Protein AF-A0A2T2RW40-F1 (afdb_monomer_lite)

Foldseek 3Di:
DPQPQPPVPVPPPPPPDDPPDAQWGWRDDDPWIWIFHLVVTDTPDTDPDDPVVVVVVSVVCVVCSVVSVVVSCVVSVD

Structure (mmCIF, N/CA/C/O backbone):
data_AF-A0A2T2RW40-F1
#
_entry.id   AF-A0A2T2RW40-F1
#
loop_
_atom_site.group_PDB
_atom_site.id
_atom_site.type_symbol
_atom_site.label_atom_id
_atom_site.label_alt_id
_atom_site.label_comp_id
_atom_site.label_asym_id
_atom_site.label_entity_id
_atom_site.label_seq_id
_atom_site.pdbx_PDB_ins_code
_atom_site.Cartn_x
_atom_site.Cartn_y
_atom_site.Cartn_z
_atom_site.occupancy
_atom_site.B_iso_or_equiv
_atom_site.auth_seq_id
_atom_site.auth_comp_id
_atom_site.auth_asym_id
_atom_site.auth_atom_id
_atom_site.pdbx_PDB_model_num
ATOM 1 N N . MET A 1 1 ? -14.809 -11.219 9.562 1.00 39.53 1 MET A N 1
ATOM 2 C CA . MET A 1 1 ? -14.434 -9.849 9.154 1.00 39.53 1 MET A CA 1
ATOM 3 C C . MET A 1 1 ? -13.889 -9.928 7.733 1.00 39.53 1 MET A C 1
ATOM 5 O O . MET A 1 1 ? -12.734 -10.274 7.553 1.00 39.53 1 MET A O 1
ATOM 9 N N . ARG A 1 2 ? -14.739 -9.765 6.707 1.00 39.19 2 ARG A N 1
ATOM 10 C CA . ARG A 1 2 ? -14.270 -9.772 5.313 1.00 39.19 2 ARG A CA 1
ATOM 11 C C . ARG A 1 2 ? -13.694 -8.391 5.043 1.00 39.19 2 ARG A C 1
ATOM 13 O O . ARG A 1 2 ? -14.440 -7.447 4.791 1.00 39.19 2 ARG A O 1
ATOM 20 N N . LEU A 1 3 ? -12.376 -8.273 5.174 1.00 41.28 3 LEU A N 1
ATOM 21 C CA . LEU A 1 3 ? -11.655 -7.167 4.575 1.00 41.28 3 LEU A CA 1
ATOM 22 C C . LEU A 1 3 ? -11.829 -7.367 3.073 1.00 41.28 3 LEU A C 1
ATOM 24 O O . LEU A 1 3 ? -11.151 -8.178 2.450 1.00 41.28 3 LEU A O 1
ATOM 28 N N . PHE A 1 4 ? -12.844 -6.730 2.500 1.00 40.56 4 PHE A N 1
ATOM 29 C CA . PHE A 1 4 ? -12.881 -6.624 1.063 1.00 40.56 4 PHE A CA 1
ATOM 30 C C . PHE A 1 4 ? -11.740 -5.668 0.740 1.00 40.56 4 PHE A C 1
ATOM 32 O O . PHE A 1 4 ? -11.914 -4.450 0.836 1.00 40.56 4 PHE A O 1
ATOM 39 N N . ILE A 1 5 ? -10.575 -6.220 0.376 1.00 46.03 5 ILE A N 1
ATOM 40 C CA . ILE A 1 5 ? -9.630 -5.530 -0.504 1.00 46.03 5 ILE A CA 1
ATOM 41 C C . ILE A 1 5 ? -10.414 -5.364 -1.790 1.00 46.03 5 ILE A C 1
ATOM 43 O O . ILE A 1 5 ? -10.384 -6.154 -2.728 1.00 46.03 5 ILE A O 1
ATOM 47 N N . THR A 1 6 ? -11.293 -4.381 -1.744 1.00 39.62 6 THR A N 1
ATOM 48 C CA . THR A 1 6 ? -11.976 -3.935 -2.903 1.00 39.62 6 THR A CA 1
ATOM 49 C C . THR A 1 6 ? -10.876 -3.253 -3.677 1.00 39.62 6 THR A C 1
ATOM 51 O O . THR A 1 6 ? -10.584 -2.083 -3.459 1.00 39.62 6 THR A O 1
ATOM 54 N N . CYS A 1 7 ? -10.340 -3.967 -4.659 1.00 40.75 7 CYS A N 1
ATOM 55 C CA . CYS A 1 7 ? -9.912 -3.344 -5.898 1.00 40.75 7 CYS A CA 1
ATOM 56 C C . CYS A 1 7 ? -11.160 -2.705 -6.568 1.00 40.75 7 CYS A C 1
ATOM 58 O O . CYS A 1 7 ? -11.475 -2.947 -7.723 1.00 40.75 7 CYS A O 1
ATOM 60 N N . LYS A 1 8 ? -11.972 -1.926 -5.823 1.00 31.98 8 LYS A N 1
ATOM 61 C CA . LYS A 1 8 ? -13.146 -1.187 -6.309 1.00 31.98 8 LYS A CA 1
ATOM 62 C C . LYS A 1 8 ? -12.685 0.093 -6.985 1.00 31.98 8 LYS A C 1
ATOM 64 O O . LYS A 1 8 ? -13.347 1.106 -6.850 1.00 31.98 8 LYS A O 1
ATOM 69 N N . TYR A 1 9 ? -11.568 0.052 -7.696 1.00 37.28 9 TYR A N 1
ATOM 70 C CA . TYR A 1 9 ? -11.198 1.096 -8.634 1.00 37.28 9 TYR A CA 1
ATOM 71 C C . TYR A 1 9 ? -10.434 0.490 -9.819 1.00 37.28 9 TYR A C 1
ATOM 73 O O . TYR A 1 9 ? -9.426 1.027 -10.244 1.00 37.28 9 TYR A O 1
ATOM 81 N N . PHE A 1 10 ? -11.011 -0.534 -10.461 1.00 36.09 10 PHE A N 1
ATOM 82 C CA . PHE A 1 10 ? -11.122 -0.478 -11.927 1.00 36.09 10 PHE A CA 1
ATOM 83 C C . PHE A 1 10 ? -12.234 0.534 -12.262 1.00 36.09 10 PHE A C 1
ATOM 85 O O . PHE A 1 10 ? -13.338 0.202 -12.679 1.00 36.09 10 PHE A O 1
ATOM 92 N N . ALA A 1 11 ? -12.003 1.787 -11.885 1.00 33.53 11 ALA A N 1
ATOM 93 C CA . ALA A 1 11 ? -12.871 2.918 -12.149 1.00 33.53 11 ALA A CA 1
ATOM 94 C C . ALA A 1 11 ? -11.947 4.125 -12.190 1.00 33.53 11 ALA A C 1
ATOM 96 O O . ALA A 1 11 ? -11.718 4.805 -11.188 1.00 33.53 11 ALA A O 1
ATOM 97 N N . ALA A 1 12 ? -11.383 4.319 -13.378 1.00 34.31 12 ALA A N 1
ATOM 98 C CA . ALA A 1 12 ? -10.734 5.534 -13.807 1.00 34.31 12 ALA A CA 1
ATOM 99 C C . ALA A 1 12 ? -11.708 6.715 -13.648 1.00 34.31 12 ALA A C 1
ATOM 101 O O . ALA A 1 12 ? -12.367 7.141 -14.588 1.00 34.31 12 ALA A O 1
ATOM 102 N N . HIS A 1 13 ? -11.790 7.280 -12.448 1.00 36.41 13 HIS A N 1
ATOM 103 C CA . HIS A 1 13 ? -11.925 8.724 -12.325 1.00 36.41 13 HIS A CA 1
ATOM 104 C C . HIS A 1 13 ? -10.522 9.282 -12.091 1.00 36.41 13 HIS A C 1
ATOM 106 O O . HIS A 1 13 ? -10.208 9.860 -11.053 1.00 36.41 13 HIS A O 1
ATOM 112 N N . CYS A 1 14 ? -9.654 9.012 -13.071 1.00 33.31 14 CYS A N 1
ATOM 113 C CA . CYS A 1 14 ? -8.397 9.714 -13.245 1.00 33.31 14 CYS A CA 1
ATOM 114 C C . CYS A 1 14 ? -8.770 11.152 -13.598 1.00 33.31 14 CYS A C 1
ATOM 116 O O . CYS A 1 14 ? -9.041 11.465 -14.756 1.00 33.31 14 CYS A O 1
ATOM 118 N N . CYS A 1 15 ? -8.812 12.036 -12.604 1.00 31.06 15 CYS A N 1
ATOM 119 C CA . CYS A 1 15 ? -8.628 13.447 -12.892 1.00 31.06 15 CYS A CA 1
ATOM 120 C C . CYS A 1 15 ? -7.247 13.570 -13.544 1.00 31.06 15 CYS A C 1
ATOM 122 O O . CYS A 1 15 ? -6.230 13.352 -12.889 1.00 31.06 15 CYS A O 1
ATOM 124 N N . SER A 1 16 ? -7.240 13.828 -14.853 1.00 37.94 16 SER A N 1
ATOM 125 C CA . SER A 1 16 ? -6.077 14.174 -15.667 1.00 37.94 16 SER A CA 1
ATOM 126 C C . SER A 1 16 ? -5.054 14.971 -14.865 1.00 37.94 16 SER A C 1
ATOM 128 O O . SER A 1 16 ? -5.361 16.122 -14.568 1.00 37.94 16 SER A O 1
ATOM 130 N N . SER A 1 17 ? -3.881 14.405 -14.523 1.00 40.31 17 SER A N 1
ATOM 131 C CA . SER A 1 17 ? -2.632 15.181 -14.330 1.00 40.31 17 SER A CA 1
ATOM 132 C C . SER A 1 17 ? -1.345 14.420 -13.967 1.00 40.31 17 SER A C 1
ATOM 134 O O . SER A 1 17 ? -0.327 15.096 -13.933 1.00 40.31 17 SER A O 1
ATOM 136 N N . ASN A 1 18 ? -1.278 13.101 -13.715 1.00 45.00 18 AS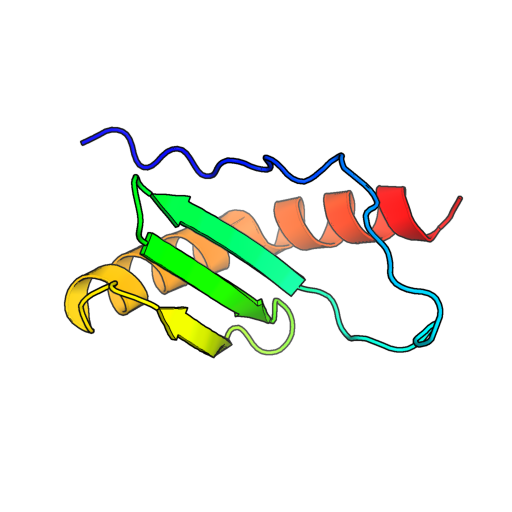N A N 1
ATOM 137 C CA . ASN A 1 18 ? 0.011 12.550 -13.242 1.00 45.00 18 ASN A CA 1
ATOM 138 C C . ASN A 1 18 ? 0.400 11.171 -13.806 1.00 45.00 18 ASN A C 1
ATOM 140 O O . ASN A 1 18 ? 0.193 10.134 -13.189 1.00 45.00 18 ASN A O 1
ATOM 144 N N . ARG A 1 19 ? 1.061 11.177 -14.973 1.00 51.12 19 ARG A N 1
ATOM 145 C CA . ARG A 1 19 ? 1.828 10.046 -15.545 1.00 51.12 19 ARG A CA 1
ATOM 146 C C . ARG A 1 19 ? 3.125 9.758 -14.753 1.00 51.12 19 ARG A C 1
ATOM 148 O O . ARG A 1 19 ? 4.190 9.603 -15.337 1.00 51.12 19 ARG A O 1
ATOM 155 N N . GLY A 1 20 ? 3.066 9.771 -13.424 1.00 59.53 20 GLY A N 1
ATOM 156 C CA . GLY A 1 20 ? 4.261 9.682 -12.576 1.00 59.53 20 GLY A CA 1
ATOM 157 C C . GLY A 1 20 ? 3.988 9.385 -11.107 1.00 59.53 20 GLY A C 1
ATOM 158 O O . G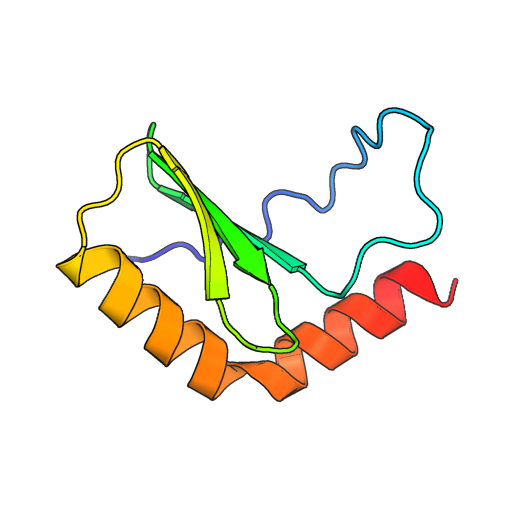LY A 1 20 ? 4.863 9.613 -10.277 1.00 59.53 20 GLY A O 1
ATOM 159 N N . GLU A 1 21 ? 2.784 8.925 -10.755 1.00 69.88 21 GLU A N 1
ATOM 160 C CA . GLU A 1 21 ? 2.553 8.441 -9.394 1.00 69.88 21 GLU A CA 1
ATOM 161 C C . GLU A 1 21 ? 3.171 7.047 -9.218 1.00 69.88 21 GLU A C 1
ATOM 163 O O . GLU A 1 21 ? 2.991 6.195 -10.092 1.00 69.88 21 GLU A O 1
ATOM 168 N N . PRO A 1 22 ? 3.869 6.793 -8.096 1.00 82.38 22 PRO A N 1
ATOM 169 C CA . PRO A 1 22 ? 4.347 5.458 -7.777 1.00 82.38 22 PRO A CA 1
ATOM 170 C C . PRO A 1 22 ? 3.187 4.472 -7.588 1.00 82.38 22 PRO A C 1
ATOM 172 O O . PRO A 1 22 ? 2.017 4.849 -7.428 1.00 82.38 22 PRO A O 1
ATOM 175 N N . ALA A 1 23 ? 3.519 3.183 -7.603 1.00 86.25 23 ALA A N 1
ATOM 176 C CA . ALA A 1 23 ? 2.531 2.127 -7.468 1.00 86.25 23 ALA A CA 1
ATOM 177 C C . ALA A 1 23 ? 1.769 2.244 -6.144 1.00 86.25 23 ALA A C 1
ATOM 179 O O . ALA A 1 23 ? 2.372 2.363 -5.076 1.00 86.25 23 ALA A O 1
ATOM 180 N N . HIS A 1 24 ? 0.437 2.245 -6.211 1.00 88.19 24 HIS A N 1
ATOM 181 C CA . HIS A 1 24 ? -0.419 2.448 -5.045 1.00 88.19 24 HIS A CA 1
ATOM 182 C C . HIS A 1 24 ? -1.750 1.716 -5.156 1.00 88.19 24 HIS A C 1
ATOM 184 O O . HIS A 1 24 ? -2.219 1.387 -6.244 1.00 88.19 24 HIS A O 1
ATOM 190 N N . ILE A 1 25 ? -2.385 1.514 -4.003 1.00 85.56 25 ILE A N 1
ATOM 191 C CA . ILE A 1 25 ? -3.711 0.911 -3.880 1.00 85.56 25 ILE A CA 1
ATOM 192 C C . ILE A 1 25 ? -4.604 1.732 -2.953 1.00 85.56 25 ILE A C 1
ATOM 194 O O . ILE A 1 25 ? -4.137 2.407 -2.031 1.00 85.56 25 ILE A O 1
ATOM 198 N N . HIS A 1 26 ? -5.916 1.622 -3.153 1.00 85.25 26 HIS A N 1
ATOM 199 C CA . HIS A 1 26 ? -6.919 2.142 -2.229 1.00 85.25 26 HIS A CA 1
ATOM 200 C C . HIS A 1 26 ? -7.612 0.994 -1.497 1.00 85.25 26 HIS A C 1
ATOM 202 O O . HIS A 1 26 ? -8.185 0.102 -2.117 1.00 85.25 26 HIS A O 1
ATOM 208 N N . VAL A 1 27 ? -7.619 1.051 -0.170 1.00 85.19 27 VAL A N 1
ATOM 209 C CA . VAL A 1 27 ? -8.336 0.116 0.697 1.00 85.19 27 VAL A CA 1
ATOM 210 C C . VAL A 1 27 ? -9.586 0.810 1.217 1.00 85.19 27 VAL A C 1
ATOM 212 O O . VAL A 1 27 ? -9.508 1.858 1.855 1.00 85.19 27 VAL A O 1
ATOM 215 N N . LYS A 1 28 ? -10.761 0.244 0.935 1.00 84.12 28 LYS A N 1
ATOM 216 C CA . LYS A 1 28 ? -12.053 0.821 1.324 1.00 84.12 28 LYS A CA 1
ATOM 217 C C . LYS A 1 28 ? -12.874 -0.160 2.152 1.00 84.12 28 LYS A C 1
ATOM 219 O O . LYS A 1 28 ? -13.095 -1.295 1.735 1.00 84.12 28 LYS A O 1
ATOM 224 N N . ARG A 1 29 ? -13.387 0.315 3.289 1.00 83.31 29 ARG A N 1
ATOM 225 C CA . ARG A 1 29 ? -14.284 -0.423 4.189 1.00 83.31 29 ARG A CA 1
ATOM 226 C C . ARG A 1 29 ? -15.400 0.492 4.680 1.00 83.31 29 ARG A C 1
ATOM 228 O O . ARG A 1 29 ? -15.143 1.434 5.418 1.00 83.31 29 ARG A O 1
ATOM 235 N N . ASP A 1 30 ? -16.642 0.217 4.296 1.00 85.81 30 ASP A N 1
ATOM 236 C CA . ASP A 1 30 ? -17.800 1.058 4.634 1.00 85.81 30 ASP A CA 1
ATOM 237 C C . ASP A 1 30 ? -17.583 2.532 4.225 1.00 85.81 30 ASP A C 1
ATOM 239 O O . ASP A 1 30 ? -17.486 2.845 3.034 1.00 85.81 30 ASP A O 1
ATOM 243 N N . ARG A 1 31 ? -17.481 3.438 5.209 1.00 85.62 31 ARG A N 1
ATOM 244 C C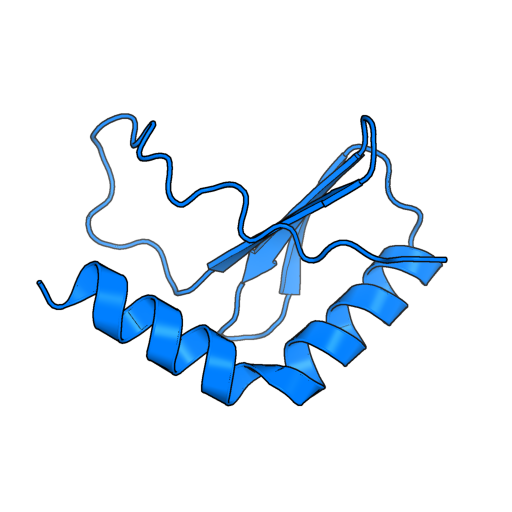A . ARG A 1 31 ? -17.169 4.869 5.037 1.00 85.62 31 ARG A CA 1
ATOM 245 C C . ARG A 1 31 ? -15.674 5.191 5.176 1.00 85.62 31 ARG A C 1
ATOM 247 O O . ARG A 1 31 ? -15.299 6.356 5.081 1.00 85.62 31 ARG A O 1
ATOM 254 N N . GLN A 1 32 ? -14.843 4.180 5.407 1.00 86.62 32 GLN A N 1
ATOM 255 C CA . GLN A 1 32 ? -13.410 4.303 5.645 1.00 86.62 32 GLN A CA 1
ATOM 256 C C . GLN A 1 32 ? -12.631 4.065 4.352 1.00 86.62 32 GLN A C 1
ATOM 258 O O . GLN A 1 32 ? -12.968 3.173 3.567 1.00 86.62 32 GLN A O 1
ATOM 263 N N . ILE A 1 33 ? -11.598 4.873 4.121 1.00 88.69 33 ILE A N 1
ATOM 264 C CA . ILE A 1 33 ? -10.749 4.812 2.927 1.00 88.69 33 ILE A CA 1
ATOM 265 C C . ILE A 1 33 ? -9.299 5.053 3.341 1.00 88.69 33 ILE A C 1
ATOM 267 O O . ILE A 1 33 ? -9.015 6.030 4.029 1.00 88.69 33 ILE A O 1
ATOM 271 N N . ALA A 1 34 ? -8.386 4.208 2.877 1.00 90.06 34 ALA A N 1
ATOM 272 C CA . ALA A 1 34 ? -6.952 4.395 3.010 1.00 90.06 34 ALA A CA 1
ATOM 273 C C . ALA A 1 34 ? -6.261 4.261 1.647 1.00 90.06 34 ALA A C 1
ATOM 275 O O . ALA A 1 34 ? -6.694 3.469 0.815 1.00 90.06 34 ALA A O 1
ATOM 276 N N . LYS A 1 35 ? -5.198 5.033 1.421 1.00 89.44 35 LYS A N 1
ATOM 277 C CA . LYS A 1 35 ? -4.296 4.912 0.270 1.00 89.44 35 LYS A CA 1
ATOM 278 C C . LYS A 1 35 ? -2.944 4.419 0.766 1.00 89.44 35 LYS A C 1
ATOM 280 O O . LYS A 1 35 ? -2.391 5.006 1.696 1.00 89.44 35 LYS A O 1
ATOM 285 N N . PHE A 1 36 ? -2.440 3.371 0.127 1.00 88.75 36 PHE A N 1
ATOM 286 C CA . PHE A 1 36 ? -1.135 2.786 0.403 1.00 88.75 36 PHE A CA 1
ATOM 287 C C . PHE A 1 36 ? -0.257 2.863 -0.834 1.00 88.75 36 PHE A C 1
ATOM 289 O O . PHE A 1 36 ? -0.702 2.498 -1.921 1.00 88.75 36 PHE A O 1
ATOM 296 N N . TRP A 1 37 ? 0.985 3.289 -0.651 1.00 90.69 37 TRP A N 1
ATOM 297 C CA . TRP A 1 37 ? 2.057 3.043 -1.603 1.00 90.69 37 TRP A CA 1
ATOM 298 C C . TRP A 1 37 ? 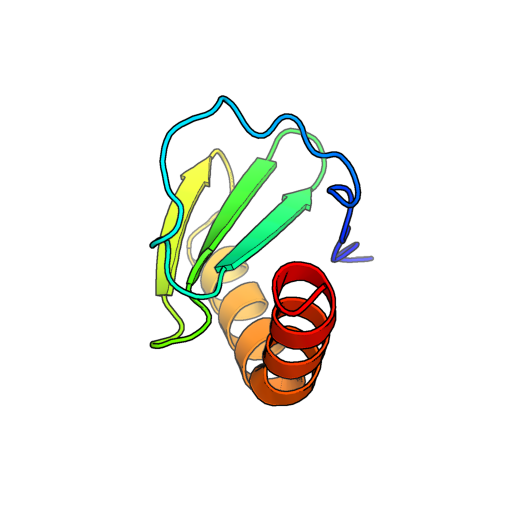2.448 1.566 -1.559 1.00 90.69 37 TRP A C 1
ATOM 300 O O . TRP A 1 37 ? 2.321 0.924 -0.517 1.00 90.69 37 TRP A O 1
ATOM 310 N N . LEU A 1 38 ? 2.899 1.031 -2.689 1.00 87.44 38 LEU A N 1
ATOM 311 C CA . LEU A 1 38 ? 3.448 -0.319 -2.802 1.00 87.44 38 LEU A CA 1
ATOM 312 C C . LEU A 1 38 ? 4.981 -0.316 -2.830 1.00 87.44 38 LEU A C 1
ATOM 314 O O . LEU A 1 38 ? 5.571 -1.376 -2.661 1.00 87.44 38 LEU A O 1
ATOM 318 N N . ASP A 1 39 ? 5.620 0.845 -3.016 1.00 82.38 39 ASP A N 1
ATOM 319 C CA . ASP A 1 39 ? 7.079 0.996 -3.028 1.00 82.38 39 ASP A CA 1
ATOM 320 C C . ASP A 1 39 ? 7.503 2.383 -2.492 1.00 82.38 39 ASP A C 1
ATOM 322 O O . ASP A 1 39 ? 7.316 3.388 -3.183 1.00 82.38 39 ASP A O 1
ATOM 326 N N . PRO A 1 40 ? 8.027 2.479 -1.254 1.00 86.44 40 PRO A N 1
ATOM 327 C CA . PRO A 1 40 ? 7.919 1.498 -0.169 1.00 86.44 40 PRO A CA 1
ATOM 328 C C . PRO A 1 40 ? 6.487 1.420 0.394 1.00 86.44 40 PRO A C 1
ATOM 330 O O . PRO A 1 40 ? 5.737 2.401 0.355 1.00 86.44 40 PRO A O 1
ATOM 333 N N . ILE A 1 41 ? 6.113 0.272 0.975 1.00 88.25 41 ILE A N 1
ATOM 334 C CA . ILE A 1 41 ? 4.775 0.087 1.556 1.00 88.25 41 ILE A CA 1
ATOM 335 C C . ILE A 1 41 ? 4.561 1.065 2.707 1.00 88.25 41 ILE A C 1
ATOM 337 O O . ILE A 1 41 ? 5.164 0.957 3.773 1.00 88.25 41 ILE A O 1
ATOM 341 N N . SER A 1 42 ? 3.684 2.038 2.487 1.00 89.62 42 SER A N 1
ATOM 342 C CA . SER A 1 42 ? 3.391 3.079 3.465 1.00 89.62 42 SER A CA 1
ATOM 343 C C . SER A 1 42 ? 2.011 3.674 3.228 1.00 89.62 42 SER A C 1
ATOM 345 O O . SER A 1 42 ? 1.520 3.733 2.101 1.00 89.62 42 SER A O 1
ATOM 347 N N . VAL A 1 43 ? 1.355 4.100 4.305 1.00 90.75 43 VAL A N 1
ATOM 348 C CA . VAL A 1 43 ? 0.058 4.772 4.218 1.00 90.75 43 VAL A CA 1
ATOM 349 C C . VAL A 1 43 ? 0.272 6.243 3.856 1.00 90.75 43 VAL A C 1
ATOM 351 O O . VAL A 1 43 ? 0.907 6.986 4.596 1.00 90.75 43 VAL A O 1
ATOM 354 N N . GLU A 1 44 ? -0.268 6.680 2.721 1.00 90.12 44 GLU A N 1
ATOM 355 C CA . GLU A 1 44 ? -0.260 8.099 2.335 1.00 90.12 44 GLU A CA 1
ATOM 356 C C . GLU A 1 44 ? -1.443 8.834 2.968 1.00 90.12 44 GLU A C 1
ATOM 358 O O . GLU A 1 44 ? -1.340 9.963 3.446 1.00 90.12 44 GLU A O 1
ATOM 363 N N . LYS A 1 45 ? -2.607 8.180 2.958 1.00 88.19 45 LYS A N 1
ATOM 364 C CA . LYS A 1 45 ? -3.863 8.793 3.369 1.00 88.19 45 LYS A CA 1
ATOM 365 C C . LYS A 1 45 ? -4.691 7.795 4.137 1.00 88.19 45 LYS A C 1
ATOM 367 O O . LYS A 1 45 ? -4.922 6.689 3.664 1.00 88.19 45 LYS A O 1
ATOM 372 N N . ASN A 1 46 ? -5.210 8.220 5.278 1.00 92.00 46 ASN A N 1
ATOM 373 C CA . ASN A 1 46 ? -6.180 7.467 6.051 1.00 92.00 46 ASN A CA 1
ATOM 374 C C . ASN A 1 46 ? -7.387 8.356 6.364 1.00 92.00 46 ASN A C 1
ATOM 376 O O . ASN A 1 46 ? -7.253 9.457 6.893 1.00 92.00 46 ASN A O 1
ATOM 380 N N . ARG A 1 47 ? -8.580 7.866 6.039 1.00 89.25 47 ARG A N 1
ATOM 381 C CA . ARG A 1 47 ? -9.859 8.408 6.484 1.00 89.25 47 ARG A CA 1
ATOM 382 C C . ARG A 1 47 ? -10.643 7.302 7.169 1.00 89.25 47 ARG A C 1
ATOM 384 O O . ARG A 1 47 ? -11.316 6.521 6.505 1.00 89.25 47 ARG A O 1
ATOM 391 N N . GLY A 1 48 ? -10.591 7.296 8.496 1.00 89.75 48 GLY A N 1
ATOM 392 C CA . GLY A 1 48 ? -11.497 6.529 9.347 1.00 89.75 48 GLY A CA 1
ATOM 393 C C . GLY A 1 48 ? -10.976 5.187 9.856 1.00 89.75 48 GLY A C 1
ATOM 394 O O . GLY A 1 48 ? -11.595 4.672 10.779 1.00 89.75 48 GLY A O 1
ATOM 395 N N . PHE A 1 49 ? -9.864 4.655 9.336 1.00 88.81 49 PHE A N 1
ATOM 396 C CA . PHE A 1 49 ? -9.247 3.457 9.91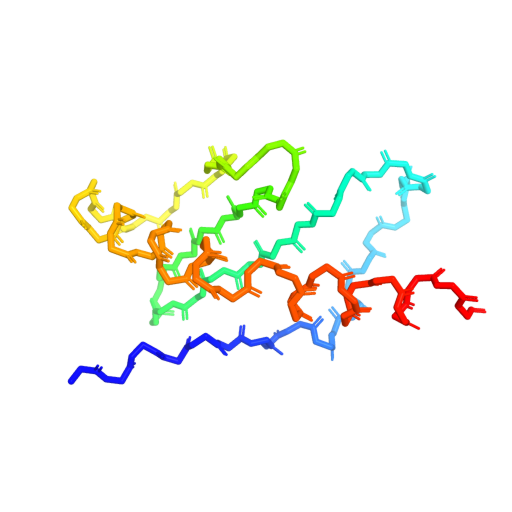5 1.00 88.81 49 PHE A CA 1
ATOM 397 C C . PHE A 1 49 ? -8.484 3.800 11.192 1.00 88.81 49 PHE A C 1
ATOM 399 O O . PHE A 1 49 ? -7.857 4.856 11.290 1.00 88.81 49 PHE A O 1
ATOM 406 N N . GLN A 1 50 ? -8.500 2.887 12.156 1.00 91.44 50 GLN A N 1
ATOM 407 C CA . GLN A 1 50 ? -7.650 2.978 13.340 1.00 91.44 50 GLN A CA 1
ATOM 408 C C . GLN A 1 50 ? -6.217 2.520 13.022 1.00 91.44 50 GLN A C 1
ATOM 410 O O . GLN A 1 50 ? -5.997 1.746 12.090 1.00 91.44 50 GLN A O 1
ATOM 415 N N . GLU A 1 51 ? -5.233 2.944 13.818 1.00 89.50 51 GLU A N 1
ATOM 416 C CA . GLU A 1 51 ? -3.818 2.590 13.601 1.00 89.50 51 GLU A CA 1
ATOM 417 C C . GLU A 1 51 ? -3.580 1.072 13.585 1.00 89.50 51 GLU A C 1
ATOM 419 O O . GLU A 1 51 ? -2.861 0.558 12.731 1.00 89.50 51 GLU A O 1
ATOM 424 N N . TYR A 1 52 ? -4.239 0.323 14.475 1.00 90.56 52 TYR A N 1
ATOM 425 C CA . TYR A 1 52 ? -4.114 -1.137 14.499 1.00 90.56 52 TYR A CA 1
ATOM 426 C C . TYR A 1 52 ? -4.686 -1.796 13.232 1.00 90.56 52 TYR A C 1
ATOM 428 O O . TYR A 1 52 ? -4.159 -2.812 12.783 1.00 90.56 52 TYR A O 1
ATOM 436 N N . GLU A 1 53 ? -5.732 -1.219 12.632 1.00 89.00 53 GLU A N 1
ATOM 437 C CA . GLU A 1 53 ? -6.311 -1.712 11.378 1.00 89.00 53 GLU A CA 1
ATOM 438 C C . GLU A 1 53 ? -5.392 -1.395 10.203 1.00 89.00 53 GLU A C 1
ATOM 440 O O . GLU A 1 53 ? -5.171 -2.259 9.361 1.00 89.00 53 GLU A O 1
ATOM 445 N N . LEU A 1 54 ? -4.801 -0.196 10.170 1.00 89.88 54 LEU A N 1
ATOM 446 C CA . LEU A 1 54 ? -3.797 0.157 9.167 1.00 89.88 54 LEU A CA 1
ATOM 447 C C . LEU A 1 54 ? -2.597 -0.786 9.215 1.00 89.88 54 LEU A C 1
ATOM 449 O O . LEU A 1 54 ? -2.143 -1.220 8.165 1.00 89.88 54 LEU A O 1
ATOM 453 N N . ASN A 1 55 ? -2.129 -1.155 10.409 1.00 91.00 55 ASN A N 1
ATOM 454 C CA . ASN A 1 55 ? -1.034 -2.111 10.568 1.00 91.00 55 ASN A CA 1
ATOM 455 C C . ASN A 1 55 ? -1.412 -3.514 10.070 1.00 91.00 55 ASN A C 1
ATOM 457 O O . ASN A 1 55 ? -0.597 -4.187 9.444 1.00 91.00 55 ASN A O 1
ATOM 461 N N . GLN A 1 56 ? -2.647 -3.961 10.314 1.00 89.81 56 GLN A N 1
ATOM 462 C CA . GLN A 1 56 ? -3.138 -5.231 9.765 1.00 89.81 56 GLN A CA 1
ATOM 463 C C . GLN A 1 56 ? -3.232 -5.185 8.239 1.00 89.81 56 GLN A C 1
ATOM 465 O O . GLN A 1 56 ? -2.828 -6.129 7.568 1.00 89.81 56 GLN A O 1
ATOM 470 N N . ILE A 1 57 ? -3.737 -4.080 7.693 1.00 88.19 57 ILE A N 1
ATOM 471 C CA . ILE A 1 57 ? -3.830 -3.872 6.250 1.00 88.19 57 ILE A CA 1
ATOM 472 C C . ILE A 1 57 ? -2.431 -3.835 5.634 1.00 88.19 57 ILE A C 1
ATOM 474 O O . ILE A 1 57 ? -2.206 -4.520 4.647 1.00 88.19 57 ILE A O 1
ATOM 478 N N . ALA A 1 58 ? -1.486 -3.106 6.229 1.00 89.06 58 ALA A N 1
ATOM 479 C CA . ALA A 1 58 ? -0.110 -3.013 5.749 1.00 89.06 58 ALA A CA 1
ATOM 480 C C . ALA A 1 58 ? 0.556 -4.391 5.655 1.00 89.06 58 ALA A C 1
ATOM 482 O O . ALA A 1 58 ? 1.163 -4.689 4.635 1.00 89.06 58 ALA A O 1
ATOM 483 N N . ARG A 1 59 ? 0.362 -5.262 6.656 1.00 89.81 59 ARG A N 1
ATOM 484 C CA . ARG A 1 59 ? 0.853 -6.651 6.612 1.00 89.81 59 ARG A CA 1
ATOM 485 C C . ARG A 1 59 ? 0.244 -7.448 5.462 1.00 89.81 59 ARG A C 1
ATOM 487 O O . ARG A 1 59 ? 0.965 -8.112 4.736 1.00 89.81 59 ARG A O 1
ATOM 494 N N . LEU A 1 60 ? -1.068 -7.338 5.247 1.00 87.25 60 LEU A N 1
ATOM 495 C CA . LEU A 1 60 ? -1.724 -8.008 4.117 1.00 87.25 60 LEU A CA 1
ATOM 496 C C . LEU A 1 60 ? -1.229 -7.475 2.766 1.00 87.25 60 LEU A C 1
ATOM 498 O O . LEU A 1 60 ? -1.109 -8.234 1.808 1.00 87.25 60 LEU A O 1
ATOM 502 N N . VAL A 1 61 ? -0.960 -6.172 2.679 1.00 87.81 61 VAL A N 1
ATOM 503 C CA . VAL A 1 61 ? -0.398 -5.542 1.479 1.00 87.81 61 VAL A CA 1
ATOM 504 C C . VAL A 1 61 ? 1.031 -6.015 1.241 1.00 87.81 61 VAL A C 1
ATOM 506 O O . VAL A 1 61 ? 1.370 -6.294 0.101 1.00 87.81 61 VAL A O 1
ATOM 509 N N . GLU A 1 62 ? 1.834 -6.162 2.292 1.00 89.69 62 GLU A N 1
ATOM 510 C CA . GLU A 1 62 ? 3.196 -6.701 2.234 1.00 89.69 62 GLU A CA 1
ATOM 511 C C . GLU A 1 62 ? 3.216 -8.160 1.776 1.00 89.69 62 GLU A C 1
ATOM 513 O O . GLU A 1 62 ? 3.905 -8.496 0.817 1.00 89.69 62 GLU A O 1
ATOM 518 N N . GLU A 1 63 ? 2.368 -9.007 2.361 1.00 90.25 63 GLU A N 1
ATOM 519 C CA . GLU A 1 63 ? 2.220 -10.413 1.965 1.00 90.25 63 GLU A CA 1
ATOM 520 C C . GLU A 1 63 ? 1.808 -10.580 0.493 1.00 90.25 63 GLU A C 1
ATOM 522 O O . GLU A 1 63 ? 2.144 -11.580 -0.138 1.00 90.25 63 GLU A O 1
ATOM 527 N N . ASN A 1 64 ? 1.089 -9.603 -0.068 1.00 87.44 64 ASN A N 1
ATOM 528 C CA . ASN A 1 64 ? 0.594 -9.630 -1.446 1.00 87.44 64 ASN A CA 1
ATOM 529 C C . ASN A 1 64 ? 1.297 -8.609 -2.356 1.00 87.44 64 ASN A C 1
ATOM 531 O O . ASN A 1 64 ? 0.827 -8.367 -3.470 1.00 87.44 64 ASN A O 1
ATOM 535 N N . GLN A 1 65 ? 2.408 -8.008 -1.915 1.00 86.50 65 GLN A N 1
ATOM 536 C CA . GLN A 1 65 ? 3.025 -6.859 -2.583 1.00 86.50 65 GLN A CA 1
ATOM 537 C C . GLN A 1 65 ? 3.372 -7.171 -4.037 1.00 86.50 65 GLN A C 1
ATOM 539 O O . GLN A 1 65 ? 3.031 -6.393 -4.923 1.00 86.50 65 GLN A O 1
ATOM 544 N N . THR A 1 66 ? 3.996 -8.324 -4.289 1.00 86.94 66 THR A N 1
ATOM 545 C CA . THR A 1 66 ? 4.379 -8.764 -5.638 1.00 86.94 66 THR A CA 1
ATOM 546 C C . THR A 1 66 ? 3.169 -8.845 -6.563 1.00 86.94 66 THR A C 1
ATOM 548 O O . THR A 1 66 ? 3.173 -8.237 -7.625 1.00 86.94 66 THR A O 1
ATOM 551 N N . VAL A 1 67 ? 2.093 -9.503 -6.121 1.00 86.56 67 VAL A N 1
ATOM 552 C CA . VAL A 1 67 ? 0.865 -9.669 -6.914 1.00 86.56 67 VAL A CA 1
ATOM 553 C C . VAL A 1 67 ? 0.200 -8.321 -7.197 1.00 86.56 67 VAL A C 1
ATOM 555 O O . VAL A 1 67 ? -0.294 -8.086 -8.296 1.00 86.56 67 VAL A O 1
ATOM 558 N N . LEU A 1 68 ? 0.191 -7.419 -6.213 1.00 85.06 68 LEU A N 1
ATOM 559 C CA . LEU A 1 68 ? -0.370 -6.077 -6.362 1.00 85.06 68 LEU A CA 1
ATOM 560 C C . LEU A 1 68 ? 0.475 -5.202 -7.297 1.00 85.06 68 LEU A C 1
ATOM 562 O O . LEU A 1 68 ? -0.090 -4.429 -8.067 1.00 85.06 68 LEU A O 1
ATOM 566 N N . LEU A 1 69 ? 1.803 -5.324 -7.243 1.00 85.00 69 LEU A N 1
ATOM 567 C CA . LEU A 1 69 ? 2.725 -4.624 -8.136 1.00 85.00 69 LEU A CA 1
ATOM 568 C C . LEU A 1 69 ? 2.611 -5.125 -9.576 1.00 85.00 69 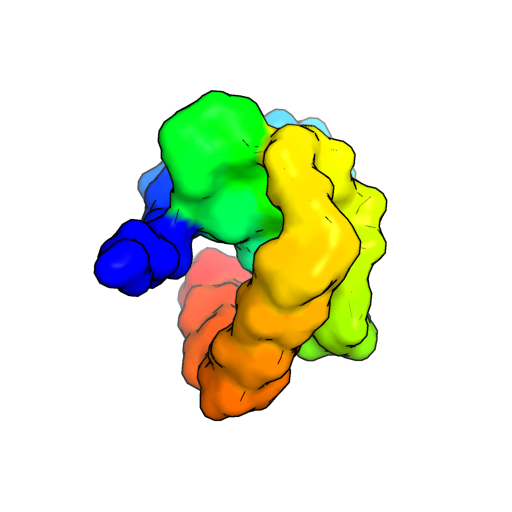LEU A C 1
ATOM 570 O O . LEU A 1 69 ? 2.566 -4.293 -10.478 1.00 85.00 69 LEU A O 1
ATOM 574 N N . ASP A 1 70 ? 2.534 -6.439 -9.798 1.00 85.50 70 ASP A N 1
ATOM 575 C CA . ASP A 1 70 ? 2.324 -7.008 -11.135 1.00 85.50 70 ASP A CA 1
ATOM 576 C C . ASP A 1 70 ? 0.974 -6.567 -11.708 1.00 85.50 70 ASP A C 1
ATOM 578 O O . ASP A 1 70 ? 0.924 -6.009 -12.798 1.00 85.50 70 ASP A O 1
ATOM 582 N N . ALA A 1 71 ? -0.110 -6.667 -10.930 1.00 84.31 71 ALA A N 1
ATOM 583 C CA . ALA A 1 71 ? -1.424 -6.190 -11.364 1.00 84.31 71 ALA A CA 1
ATOM 584 C C . ALA A 1 71 ? -1.452 -4.676 -11.652 1.00 84.31 71 ALA A C 1
ATOM 586 O O . ALA A 1 71 ? -2.174 -4.224 -12.541 1.00 84.31 71 ALA A O 1
ATOM 587 N N . TRP A 1 72 ? -0.685 -3.878 -10.898 1.00 83.38 72 TRP A N 1
ATOM 588 C CA . TRP A 1 72 ? -0.523 -2.450 -11.165 1.00 83.38 72 TRP A CA 1
ATOM 589 C C . TRP A 1 72 ? 0.231 -2.233 -12.481 1.00 83.38 72 TRP A C 1
ATOM 591 O O . TRP A 1 72 ? -0.248 -1.492 -13.332 1.00 83.38 72 TRP A O 1
ATOM 601 N N . ARG A 1 73 ? 1.361 -2.916 -12.699 1.00 80.81 73 ARG A N 1
ATOM 602 C CA . ARG A 1 73 ? 2.130 -2.823 -13.951 1.00 80.81 73 ARG A CA 1
ATOM 603 C C . ARG A 1 73 ? 1.284 -3.203 -15.159 1.00 80.81 73 ARG A C 1
ATOM 605 O O . ARG A 1 73 ? 1.191 -2.398 -16.075 1.00 80.81 73 ARG A O 1
ATOM 612 N N . ASP A 1 74 ? 0.594 -4.338 -15.113 1.00 79.50 74 ASP A N 1
ATOM 613 C CA . ASP A 1 74 ? -0.279 -4.801 -16.198 1.00 79.50 74 ASP A CA 1
ATOM 614 C C . ASP A 1 74 ? -1.354 -3.766 -16.567 1.00 79.50 74 ASP A C 1
ATOM 616 O O . ASP A 1 74 ? -1.710 -3.613 -17.734 1.00 79.50 74 ASP A O 1
ATOM 620 N N . TYR A 1 75 ? -1.865 -3.026 -15.578 1.00 76.19 75 TYR A N 1
ATOM 621 C CA . TYR A 1 75 ? -2.864 -1.983 -15.801 1.00 76.19 75 TYR A CA 1
ATOM 622 C C . TYR A 1 75 ? -2.284 -0.703 -16.428 1.00 76.19 75 TYR A C 1
ATOM 624 O O . TYR A 1 75 ? -2.989 -0.031 -17.178 1.00 76.19 75 TYR A O 1
ATOM 632 N N . PHE A 1 76 ? -1.041 -0.331 -16.099 1.00 69.75 76 PHE A N 1
ATOM 633 C CA . PHE A 1 76 ? -0.405 0.914 -16.561 1.00 69.75 76 PHE A CA 1
ATOM 634 C C . PHE A 1 76 ? 0.503 0.748 -17.793 1.00 69.75 76 PHE A C 1
ATOM 636 O O . PHE A 1 76 ? 0.833 1.755 -18.416 1.00 69.75 76 PHE A O 1
ATOM 643 N N . ASP A 1 77 ? 0.905 -0.477 -18.144 1.00 63.06 77 ASP A N 1
ATOM 644 C CA . ASP A 1 77 ? 1.771 -0.779 -19.298 1.00 63.06 77 ASP A CA 1
ATOM 645 C C . ASP A 1 77 ? 0.991 -0.936 -20.627 1.00 63.06 77 ASP A C 1
ATOM 647 O O . ASP A 1 77 ? 1.592 -1.191 -21.668 1.00 63.06 77 ASP A O 1
ATOM 651 N N . THR A 1 78 ? -0.340 -0.748 -20.620 1.00 48.03 78 THR A N 1
ATOM 652 C CA . THR A 1 78 ? -1.207 -0.744 -21.825 1.00 48.03 78 THR A CA 1
ATOM 653 C C . THR A 1 78 ? -1.670 0.665 -22.189 1.00 48.03 78 THR A C 1
ATOM 655 O O . THR A 1 78 ? -1.603 1.020 -23.389 1.00 48.03 78 THR A O 1
#

pLDDT: mean 73.78, std 21.22, range [31.06, 92.0]

Secondary structure (DSSP, 8-state):
-------TT------S--TTPPSEEEEEETTEEEEEEETTEEEEEEES--HHHHHHHHHHHHHTHHHHHHHHHHHH--

Radius of gyration: 12.51 Å; chains: 1; bounding box: 26×26×36 Å

Sequence (78 aa):
MRLFITCKYFAAHCCSSNRGEPAHIHVKRDRQIAKFWLDPISVEKNRGFQEYELNQIARLVEENQTVLLDAWRDYFDT